Protein AF-A0A3M1HPZ6-F1 (afdb_monomer)

pLDDT: mean 83.08, std 18.63, range [37.34, 98.75]

Radius of gyration: 25.99 Å; Cα contacts (8 Å, |Δi|>4): 173; chains: 1; bounding box: 56×33×82 Å

Mean predicted aligned error: 11.61 Å

Solvent-accessible surface area (backbone atoms only — not comparable to full-atom values): 10057 Å² total; per-residue (Å²): 142,88,90,84,85,82,89,88,86,82,86,82,88,79,90,77,95,67,90,70,79,78,70,87,71,73,78,76,68,73,87,73,67,82,88,73,80,71,95,75,44,72,68,53,51,27,50,51,26,41,52,47,10,52,51,23,40,50,50,14,62,76,48,51,81,83,61,67,83,94,57,86,74,53,81,93,73,46,47,65,33,74,80,38,71,24,40,54,24,40,51,46,13,31,53,28,25,48,51,16,46,56,45,44,54,66,74,42,40,67,55,58,73,69,50,74,70,75,84,28,42,67,45,40,22,52,52,28,37,44,51,10,30,49,22,36,45,51,16,63,72,41,48,43,70,32,53,79,52,84,45,87,59,18,67,59,29,38,50,50,10,53,53,29,35,55,51,13,49,62,48,75,101

Secondary structure (DSSP, 8-state):
--------------------------------------S--HHHHHHHHHHHHHHHHHHHHHTPPPP-TT----GGGPPBSSSSHHHHHHHHHHHHHHHHHHHHHHHTHHHHHHSSSTT-HHHHHHHHHHHHHHHHHHHHHH--SBTTS--TTHHHHHHHHHHHHHHHHHHH-

Sequence (173 aa):
MKRWGAWALAAMLGLGTTAWAADDASLSLPDEGEFHESWFTANKLHMYLGLGSLLAGAIAGATAPEAPEGVAVPPSQRKSATNTTHHYAAKAAVGLGAAAVLTGLVLHWDDLVNGEGLLDPDRMHAILGTLATVGFALTLSKGPKRIGDPSNGHSTLGFLGGALMLGAIAYEW

Structure (mmCIF, N/CA/C/O backbone):
data_AF-A0A3M1HPZ6-F1
#
_entry.id   AF-A0A3M1HPZ6-F1
#
loop_
_atom_site.group_PDB
_atom_site.id
_atom_site.type_symbol
_atom_site.label_atom_id
_atom_site.label_alt_id
_atom_site.label_comp_id
_atom_site.label_asym_id
_atom_site.label_entity_id
_atom_site.label_seq_id
_atom_site.pdbx_PDB_ins_code
_atom_site.Cartn_x
_atom_site.Cartn_y
_atom_site.Cartn_z
_atom_site.occupancy
_atom_site.B_iso_or_equiv
_atom_site.auth_seq_id
_atom_site.auth_comp_id
_atom_site.auth_asym_id
_atom_site.auth_atom_id
_atom_site.pdbx_PDB_model_num
ATOM 1 N N . MET A 1 1 ? -22.342 21.561 10.102 1.00 45.66 1 MET A N 1
ATOM 2 C CA . MET A 1 1 ? -22.543 22.200 11.424 1.00 45.66 1 MET A CA 1
ATOM 3 C C . MET A 1 1 ? -23.930 21.844 11.944 1.00 45.66 1 MET A C 1
ATOM 5 O O . MET A 1 1 ? -24.894 22.331 11.368 1.00 45.66 1 MET A O 1
ATOM 9 N N . LYS A 1 2 ? -24.057 20.980 12.960 1.00 41.69 2 LYS A N 1
ATOM 10 C CA . LYS A 1 2 ? -25.307 20.769 13.723 1.00 41.69 2 LYS A CA 1
ATOM 11 C C . LYS A 1 2 ? -24.995 19.984 15.008 1.00 41.69 2 LYS A C 1
ATOM 13 O O . LYS A 1 2 ? -24.561 18.845 14.931 1.00 41.69 2 LYS A O 1
ATOM 18 N N . ARG A 1 3 ? -25.196 20.626 16.165 1.00 56.34 3 ARG A N 1
ATOM 19 C CA . ARG A 1 3 ? -25.199 20.047 17.521 1.00 56.34 3 ARG A CA 1
ATOM 20 C C . ARG A 1 3 ? -26.643 20.038 18.018 1.00 56.34 3 ARG A C 1
ATOM 22 O O . ARG A 1 3 ? -27.123 21.135 18.237 1.00 56.34 3 ARG A O 1
ATOM 29 N N . TRP A 1 4 ? -27.286 18.888 18.213 1.00 45.03 4 TRP A N 1
ATOM 30 C CA . TRP A 1 4 ? -28.486 18.653 19.053 1.00 45.03 4 TRP A CA 1
ATOM 31 C C . TRP A 1 4 ? -28.578 17.120 19.214 1.00 45.03 4 TRP A C 1
ATOM 33 O O . TRP A 1 4 ? -28.366 16.429 18.228 1.00 45.03 4 TRP A O 1
ATOM 43 N N . GLY A 1 5 ? -28.845 16.486 20.349 1.00 38.62 5 GLY A N 1
ATOM 44 C CA . GLY A 1 5 ? -29.244 16.924 21.676 1.00 38.62 5 GLY A CA 1
ATOM 45 C C . GLY A 1 5 ? -29.100 15.734 22.634 1.00 38.62 5 GLY A C 1
ATOM 46 O O . GLY A 1 5 ? -28.962 14.587 22.216 1.00 38.62 5 GLY A O 1
ATOM 47 N N . ALA A 1 6 ? -29.055 16.046 23.918 1.00 42.34 6 ALA A N 1
ATOM 48 C CA . ALA A 1 6 ? -28.691 15.136 24.983 1.00 42.34 6 ALA A CA 1
ATOM 49 C C . ALA A 1 6 ? -29.912 14.436 25.620 1.00 42.34 6 ALA A C 1
ATOM 51 O O . ALA A 1 6 ? -31.006 14.992 25.614 1.00 42.34 6 ALA A O 1
ATOM 52 N N . TRP A 1 7 ? -29.642 13.268 26.218 1.00 44.84 7 TRP A N 1
ATOM 53 C CA . TRP A 1 7 ? -30.358 12.570 27.303 1.00 44.84 7 TRP A CA 1
ATOM 54 C C . TRP A 1 7 ? -31.832 12.165 27.126 1.00 44.84 7 TRP A C 1
ATOM 56 O O . TRP A 1 7 ? -32.723 13.005 27.155 1.00 44.84 7 TRP A O 1
ATOM 66 N N . ALA A 1 8 ? -32.084 10.847 27.162 1.00 37.75 8 ALA A N 1
ATOM 67 C CA . ALA A 1 8 ? -33.092 10.226 28.035 1.00 37.75 8 ALA A CA 1
ATOM 68 C C . ALA A 1 8 ? -33.030 8.687 27.955 1.00 37.75 8 ALA A C 1
ATOM 70 O O . ALA A 1 8 ? -33.457 8.110 26.962 1.00 37.75 8 ALA A O 1
ATOM 71 N N . LEU A 1 9 ? -32.602 8.018 29.030 1.00 38.81 9 LEU A N 1
ATOM 72 C CA . LEU A 1 9 ? -33.395 6.918 29.589 1.00 38.81 9 LEU A CA 1
ATOM 73 C C . LEU A 1 9 ? -33.013 6.697 31.055 1.00 38.81 9 LEU A C 1
ATOM 75 O O . LEU A 1 9 ? -31.933 6.212 31.386 1.00 38.81 9 LEU A O 1
ATOM 79 N N . ALA A 1 10 ? -33.919 7.116 31.931 1.00 42.50 10 ALA A N 1
ATOM 80 C CA . ALA A 1 10 ? -33.846 6.889 33.358 1.00 42.50 10 ALA A CA 1
ATOM 81 C C . ALA A 1 10 ? -34.334 5.473 33.701 1.00 42.50 10 ALA A C 1
ATOM 83 O O . ALA A 1 10 ? -35.378 5.035 33.225 1.00 42.50 10 ALA A O 1
ATOM 84 N N . ALA A 1 11 ? -33.548 4.816 34.551 1.00 37.34 11 ALA A N 1
ATOM 85 C CA . ALA A 1 11 ? -33.938 4.041 35.726 1.00 37.34 11 ALA A CA 1
ATOM 86 C C . ALA A 1 11 ? -35.283 3.287 35.719 1.00 37.34 11 ALA A C 1
ATOM 88 O O . ALA A 1 11 ? -36.361 3.877 35.765 1.00 37.34 11 ALA A O 1
ATOM 89 N N . MET A 1 12 ? -35.195 1.970 35.915 1.00 39.69 12 MET A N 1
ATOM 90 C CA . MET A 1 12 ? -36.203 1.220 36.660 1.00 39.69 12 MET A CA 1
ATOM 91 C C . MET A 1 12 ? -35.536 0.385 37.752 1.00 39.69 12 MET A C 1
ATOM 93 O O . MET A 1 12 ? -34.482 -0.198 37.515 1.00 39.69 12 MET A O 1
ATOM 97 N N . LEU A 1 13 ? -36.234 0.304 38.896 1.00 42.84 13 LEU A N 1
ATOM 98 C CA . LEU A 1 13 ? -35.889 -0.343 40.176 1.00 42.84 13 LEU A CA 1
ATOM 99 C C . LEU A 1 13 ? -34.975 0.538 41.052 1.00 42.84 13 LEU A C 1
ATOM 101 O O . LEU A 1 13 ? -33.839 0.791 40.697 1.00 42.84 13 LEU A O 1
ATOM 105 N N . GLY A 1 14 ? -35.346 1.069 42.214 1.00 38.78 14 GLY A N 1
ATOM 106 C CA . GLY A 1 14 ? -36.501 0.908 43.088 1.00 38.78 14 GLY A CA 1
ATOM 107 C C . GLY A 1 14 ? -36.037 1.272 44.510 1.00 38.78 14 GLY A C 1
ATOM 108 O O . GLY A 1 14 ? -35.009 0.775 44.944 1.00 38.78 14 GLY A O 1
ATOM 109 N N . LEU A 1 15 ? -36.806 2.115 45.213 1.00 45.91 15 LEU A N 1
ATOM 110 C CA . LEU A 1 15 ? -36.783 2.333 46.673 1.00 45.91 15 LEU A CA 1
ATOM 111 C C . LEU A 1 15 ? -35.497 2.910 47.305 1.00 45.91 15 LEU A C 1
ATOM 113 O O . LEU A 1 15 ? -34.545 2.202 47.609 1.00 45.91 15 LEU A O 1
ATOM 117 N N . GLY A 1 16 ? -35.555 4.200 47.649 1.00 41.38 16 GLY A N 1
ATOM 118 C CA . GLY A 1 16 ? -34.583 4.840 48.535 1.00 41.38 16 GLY A CA 1
ATOM 119 C C . GLY A 1 16 ? -34.734 6.357 48.570 1.00 41.38 16 GLY A C 1
ATOM 120 O O . GLY A 1 16 ? -33.915 7.078 48.015 1.00 41.38 16 GLY A O 1
ATOM 121 N N . THR A 1 17 ? -35.797 6.867 49.193 1.00 51.38 17 THR A N 1
ATOM 122 C CA . THR A 1 17 ? -35.903 8.294 49.521 1.00 51.38 17 THR A CA 1
ATOM 123 C C . THR A 1 17 ? -34.967 8.617 50.682 1.00 51.38 17 THR A C 1
ATOM 125 O O . THR A 1 17 ? -35.369 8.591 51.843 1.00 51.38 17 THR A O 1
ATOM 128 N N . THR A 1 18 ? -33.725 8.957 50.370 1.00 48.91 18 THR A N 1
ATOM 129 C CA . THR A 1 18 ? -32.902 9.815 51.222 1.00 48.91 18 THR A CA 1
ATOM 130 C C . THR A 1 18 ? -32.342 10.904 50.331 1.00 48.91 18 THR A C 1
ATOM 132 O O . THR A 1 18 ? -31.489 10.645 49.486 1.00 48.91 18 THR A O 1
ATOM 135 N N . ALA A 1 19 ? -32.872 12.113 50.497 1.00 49.97 19 ALA A N 1
ATOM 136 C CA . ALA A 1 19 ? -32.271 13.325 49.977 1.00 49.97 19 ALA A CA 1
ATOM 137 C C . ALA A 1 19 ? -30.880 13.464 50.611 1.00 49.97 19 ALA A C 1
ATOM 139 O O . ALA A 1 19 ? -30.741 13.957 51.728 1.00 49.97 19 ALA A O 1
ATOM 140 N N . TRP A 1 20 ? -29.863 12.953 49.924 1.00 48.69 20 TRP A N 1
ATOM 141 C CA . TRP A 1 20 ? -28.491 13.352 50.165 1.00 48.69 20 TRP A CA 1
ATOM 142 C C . TRP A 1 20 ? -28.324 14.666 49.418 1.00 48.69 20 TRP A C 1
ATOM 144 O O . TRP A 1 20 ? -28.416 14.709 48.190 1.00 48.69 20 TRP A O 1
ATOM 154 N N . ALA A 1 21 ? -28.208 15.750 50.181 1.00 51.19 21 ALA A N 1
ATOM 155 C CA . ALA A 1 21 ? -27.738 17.015 49.661 1.00 51.19 21 ALA A CA 1
ATOM 156 C C . ALA A 1 21 ? -26.433 16.726 48.913 1.00 51.19 21 ALA A C 1
ATOM 158 O O . ALA A 1 21 ? -25.484 16.205 49.498 1.00 51.19 21 ALA A O 1
ATOM 159 N N . ALA A 1 22 ? -26.433 16.973 47.606 1.00 51.69 22 ALA A N 1
ATOM 160 C CA . ALA A 1 22 ? -25.208 17.027 46.840 1.00 51.69 22 ALA A CA 1
ATOM 161 C C . ALA A 1 22 ? -24.463 18.267 47.335 1.00 51.69 22 ALA A C 1
ATOM 163 O O . ALA A 1 22 ? -24.679 19.369 46.841 1.00 51.69 22 ALA A O 1
ATOM 164 N N . ASP A 1 23 ? -23.657 18.094 48.380 1.00 51.72 23 ASP A N 1
ATOM 165 C CA . ASP A 1 23 ? -22.506 18.956 48.564 1.00 51.72 23 ASP A CA 1
ATOM 166 C C . ASP A 1 23 ? -21.709 18.848 47.263 1.00 51.72 23 ASP A C 1
ATOM 168 O O . ASP A 1 23 ? -21.351 17.744 46.840 1.00 51.72 23 ASP A O 1
ATOM 172 N N . ASP A 1 24 ? -21.505 19.990 46.605 1.00 55.16 24 ASP A N 1
ATOM 173 C CA . ASP A 1 24 ? -20.666 20.175 45.422 1.00 55.16 24 ASP A CA 1
ATOM 174 C C . ASP A 1 24 ? -19.198 19.878 45.776 1.00 55.16 24 ASP A C 1
ATOM 176 O O . ASP A 1 24 ? -18.320 20.742 45.747 1.00 55.16 24 ASP A O 1
ATOM 180 N N . ALA A 1 25 ? -18.914 18.630 46.139 1.00 55.78 25 ALA A N 1
ATOM 181 C CA . ALA A 1 25 ? -17.581 18.083 46.148 1.00 55.78 25 ALA A CA 1
ATOM 182 C C . ALA A 1 25 ? -17.169 17.962 44.682 1.00 55.78 25 ALA A C 1
ATOM 184 O O . ALA A 1 25 ? -17.355 16.928 44.038 1.00 55.78 25 ALA A O 1
ATOM 185 N N . SER A 1 26 ? -16.633 19.055 44.137 1.00 61.81 26 SER A N 1
ATOM 186 C CA . SER A 1 26 ? -15.781 18.980 42.965 1.00 61.81 26 SER A CA 1
ATOM 187 C C . SER A 1 26 ? -14.698 17.954 43.287 1.00 61.81 26 SER A C 1
ATOM 189 O O . SER A 1 26 ? -13.808 18.177 44.105 1.00 61.81 26 SER A O 1
ATOM 191 N N . LEU A 1 27 ? -14.837 16.767 42.699 1.00 56.78 27 LEU A N 1
ATOM 192 C CA . LEU A 1 27 ? -13.793 15.759 42.675 1.00 56.78 27 LEU A CA 1
ATOM 193 C C . LEU A 1 27 ? -12.584 16.435 42.032 1.00 56.78 27 LEU A C 1
ATOM 195 O O . LEU A 1 27 ? -12.522 16.584 40.812 1.00 56.78 27 LEU A O 1
ATOM 199 N N . SER A 1 28 ? -11.654 16.908 42.862 1.00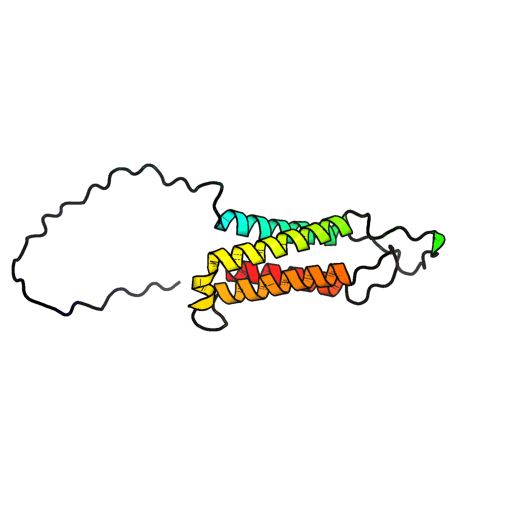 64.25 28 SER A N 1
ATOM 200 C CA . SER A 1 28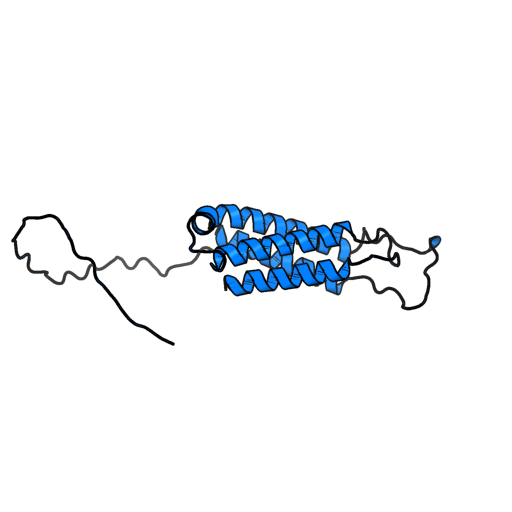 ? -10.333 17.306 42.414 1.00 64.25 28 SER A CA 1
ATOM 201 C C . SER A 1 28 ? -9.648 16.020 41.979 1.00 64.25 28 SER A C 1
ATOM 203 O O . SER A 1 28 ? -9.024 15.328 42.788 1.00 64.25 28 SER A O 1
ATOM 205 N N . LEU A 1 29 ? -9.855 15.649 40.715 1.00 68.75 29 LEU A N 1
ATOM 206 C CA . LEU A 1 29 ? -9.013 14.655 40.079 1.00 68.75 29 LEU A CA 1
ATOM 207 C C . LEU A 1 29 ? -7.575 15.163 40.248 1.00 68.75 29 LEU A C 1
ATOM 209 O O . LEU A 1 29 ? -7.343 16.366 40.066 1.00 68.75 29 LEU A O 1
ATOM 213 N N . PRO A 1 30 ? -6.637 14.308 40.685 1.00 66.56 30 PRO A N 1
ATOM 214 C CA . PRO A 1 30 ? -5.226 14.653 40.655 1.00 66.56 30 PRO A CA 1
ATOM 215 C C . PRO A 1 30 ? -4.901 15.255 39.287 1.00 66.56 30 PRO A C 1
ATOM 217 O O . PRO A 1 30 ? -5.498 14.848 38.293 1.00 66.56 30 PRO A O 1
ATOM 220 N N . ASP A 1 31 ? -3.999 16.232 39.236 1.00 68.44 31 ASP A N 1
ATOM 221 C CA . ASP A 1 31 ? -3.434 16.711 37.974 1.00 68.44 31 ASP A CA 1
ATOM 222 C C . ASP A 1 31 ? -2.651 15.542 37.359 1.00 68.44 31 ASP A C 1
ATOM 224 O O . ASP A 1 31 ? -1.463 15.338 37.619 1.00 68.44 31 ASP A O 1
ATOM 228 N N . GLU A 1 32 ? -3.378 14.652 36.683 1.00 65.31 32 GLU A N 1
ATOM 229 C CA . GLU A 1 32 ? -2.837 13.548 35.915 1.00 65.31 32 GLU A CA 1
ATOM 230 C C . GLU A 1 32 ? -2.122 14.240 34.767 1.00 65.31 32 GLU A C 1
ATOM 232 O O . GLU A 1 32 ? -2.776 14.730 33.848 1.00 65.31 32 GLU A O 1
ATOM 237 N N . GLY A 1 33 ? -0.807 14.429 34.931 1.00 69.75 33 GLY A N 1
ATOM 238 C CA . GLY A 1 33 ? -0.001 15.309 34.088 1.00 69.75 33 GLY A CA 1
ATOM 239 C C . GLY A 1 33 ? -0.316 15.161 32.601 1.00 69.75 33 GLY A C 1
ATOM 240 O O . GLY A 1 33 ? -0.718 14.086 32.162 1.00 69.75 33 GLY A O 1
ATOM 241 N N . GLU A 1 34 ? -0.144 16.258 31.854 1.00 80.00 34 GLU A N 1
ATOM 242 C CA . GLU A 1 34 ? -0.515 16.401 30.439 1.00 80.00 34 GLU A CA 1
ATOM 243 C C . GLU A 1 34 ? -0.480 15.071 29.669 1.00 80.00 34 GLU A C 1
ATOM 245 O O . GLU A 1 34 ? 0.551 14.399 29.598 1.00 80.00 34 GLU A O 1
ATOM 250 N N . PHE A 1 35 ? -1.618 14.667 29.095 1.00 83.12 35 PHE A N 1
ATOM 251 C CA . PHE A 1 35 ? -1.699 13.436 28.313 1.00 83.12 35 PHE A CA 1
ATOM 252 C C . PHE A 1 35 ? -0.647 13.451 27.194 1.00 83.12 35 PHE A C 1
ATOM 254 O O . PHE A 1 35 ? -0.743 14.213 26.230 1.00 83.12 35 PHE A O 1
ATOM 261 N N . HIS A 1 36 ? 0.347 12.572 27.308 1.00 80.12 36 HIS A N 1
ATOM 262 C CA . HIS A 1 36 ? 1.336 12.338 26.267 1.00 80.12 36 HIS A CA 1
ATOM 263 C C . HIS A 1 36 ? 0.960 11.073 25.503 1.00 80.12 36 HIS A C 1
ATOM 265 O O . HIS A 1 36 ? 1.082 9.956 26.009 1.00 80.12 36 HIS A O 1
ATOM 271 N N . GLU A 1 37 ? 0.518 11.235 24.259 1.00 83.31 37 GLU A N 1
ATOM 272 C CA . GLU A 1 37 ? 0.248 10.087 23.404 1.00 83.31 37 GLU A CA 1
ATOM 273 C C . GLU A 1 37 ? 1.551 9.320 23.120 1.00 83.31 37 GLU A C 1
ATOM 275 O O . GLU A 1 37 ? 2.561 9.901 22.710 1.00 83.31 37 GLU A O 1
ATOM 280 N N . SER A 1 38 ? 1.536 7.995 23.284 1.00 89.38 38 SER A N 1
ATOM 281 C CA . SER A 1 38 ? 2.690 7.172 22.919 1.00 89.38 38 SER A CA 1
ATOM 282 C C . SER A 1 38 ? 2.993 7.309 21.426 1.00 89.38 38 SER A C 1
ATOM 284 O O . SER A 1 38 ? 2.125 7.129 20.571 1.00 89.38 38 SER A O 1
ATOM 286 N N . TRP A 1 39 ? 4.253 7.573 21.094 1.00 88.88 39 TRP A N 1
ATOM 287 C CA . TRP A 1 39 ? 4.808 7.533 19.740 1.00 88.88 39 TRP A CA 1
ATOM 288 C C . TRP A 1 39 ? 4.655 6.172 19.041 1.00 88.88 39 TRP A C 1
ATOM 290 O O . TRP A 1 39 ? 4.673 6.119 17.813 1.00 88.88 39 TRP A O 1
ATOM 300 N N . PHE A 1 40 ? 4.434 5.089 19.792 1.00 92.88 40 PHE A N 1
ATOM 301 C CA . PHE A 1 40 ? 4.152 3.765 19.245 1.00 92.88 40 PHE A CA 1
ATOM 302 C C . PHE A 1 40 ? 2.915 3.150 19.907 1.00 92.88 40 PHE A C 1
ATOM 304 O O . PHE A 1 40 ? 2.889 2.902 21.114 1.00 92.88 40 PHE A O 1
ATOM 311 N N . THR A 1 41 ? 1.890 2.902 19.095 1.00 94.75 41 THR A N 1
ATOM 312 C CA . THR A 1 41 ? 0.659 2.186 19.451 1.00 94.75 41 THR A CA 1
ATOM 313 C C . THR A 1 41 ? 0.303 1.236 18.310 1.00 94.75 41 THR A C 1
ATOM 315 O O . THR A 1 41 ? 0.821 1.375 17.198 1.00 94.75 41 THR A O 1
ATOM 318 N N . ALA A 1 42 ? -0.581 0.270 18.553 1.00 93.69 42 ALA A N 1
ATOM 319 C CA . ALA A 1 42 ? -0.999 -0.656 17.503 1.00 93.69 42 ALA A CA 1
ATOM 320 C C . ALA A 1 42 ? -1.700 0.069 16.333 1.00 93.69 42 ALA A C 1
ATOM 322 O O . ALA A 1 42 ? -1.395 -0.210 15.173 1.00 93.69 42 ALA A O 1
ATOM 323 N N . ASN A 1 43 ? -2.523 1.082 16.627 1.00 92.38 43 ASN A N 1
ATOM 324 C CA . ASN A 1 43 ? -3.164 1.915 15.602 1.00 92.38 43 ASN A CA 1
ATOM 325 C C . ASN A 1 43 ? -2.129 2.709 14.792 1.00 92.38 43 ASN A C 1
ATOM 327 O O . ASN A 1 43 ? -2.207 2.762 13.566 1.00 92.38 43 ASN A O 1
ATOM 331 N N . LYS A 1 44 ? -1.090 3.253 15.446 1.00 95.19 44 LYS A N 1
ATOM 332 C CA . LYS A 1 44 ? 0.017 3.919 14.738 1.00 95.19 44 LYS A CA 1
ATOM 333 C C . LYS A 1 44 ? 0.797 2.952 13.854 1.00 95.19 44 LYS A C 1
ATOM 335 O O . LYS A 1 44 ? 1.154 3.319 12.740 1.00 95.19 44 LYS A O 1
ATOM 340 N N . LEU A 1 45 ? 1.025 1.715 14.302 1.00 96.44 45 LEU A N 1
ATOM 341 C CA . LEU A 1 45 ? 1.648 0.685 13.470 1.00 96.44 45 LEU A CA 1
ATOM 342 C C . LEU A 1 45 ? 0.813 0.412 12.209 1.00 96.44 45 LEU A C 1
ATOM 344 O O . LEU A 1 45 ? 1.370 0.435 11.114 1.00 96.44 45 LEU A O 1
ATOM 348 N N . HIS A 1 46 ? -0.500 0.197 12.342 1.00 96.81 46 HIS A N 1
ATOM 349 C CA . HIS A 1 46 ? -1.404 0.029 11.198 1.00 96.81 46 HIS A CA 1
ATOM 350 C C . HIS A 1 46 ? -1.323 1.218 10.226 1.00 96.81 46 HIS A C 1
ATOM 352 O O . HIS A 1 46 ? -1.056 1.030 9.036 1.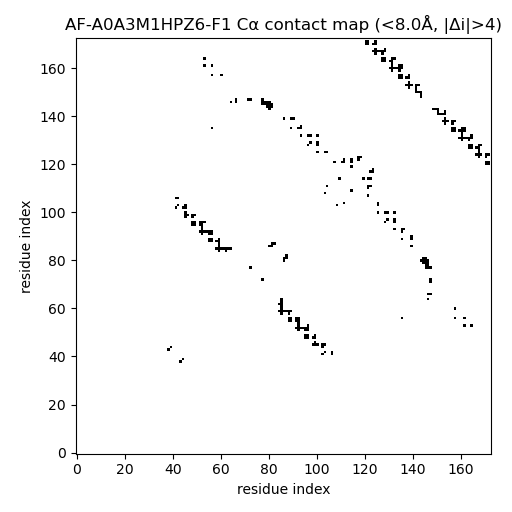00 96.81 46 HIS A O 1
ATOM 358 N N . MET A 1 47 ? -1.432 2.443 10.749 1.00 95.62 47 MET A N 1
ATOM 359 C CA . MET A 1 47 ? -1.329 3.674 9.965 1.00 95.62 47 MET A CA 1
ATOM 360 C C . MET A 1 47 ? 0.010 3.779 9.218 1.00 95.62 47 MET A C 1
ATOM 362 O O . MET A 1 47 ? 0.033 4.063 8.021 1.00 95.62 47 MET A O 1
ATOM 366 N N . TYR A 1 48 ? 1.139 3.523 9.886 1.00 97.31 48 TYR A N 1
ATOM 367 C CA . TYR A 1 48 ? 2.461 3.590 9.257 1.00 97.31 48 TYR A CA 1
ATOM 368 C C . TYR A 1 48 ? 2.660 2.520 8.184 1.00 97.31 48 TYR A C 1
ATOM 370 O O . TYR A 1 48 ? 3.283 2.801 7.160 1.00 97.31 48 TYR A O 1
ATOM 378 N N . LEU A 1 49 ? 2.112 1.317 8.372 1.00 98.19 49 LEU A N 1
ATOM 379 C CA . LEU A 1 49 ? 2.127 0.272 7.347 1.00 98.19 49 LEU A CA 1
ATOM 380 C C . LEU A 1 49 ? 1.308 0.697 6.117 1.00 98.19 49 LEU A C 1
ATOM 382 O O . LEU A 1 49 ? 1.792 0.573 4.990 1.00 98.19 49 LEU A O 1
ATOM 386 N N . GLY A 1 50 ? 0.112 1.259 6.320 1.00 97.38 50 GLY A N 1
ATOM 387 C CA . GLY A 1 50 ? -0.743 1.760 5.241 1.00 97.38 50 GLY A CA 1
ATOM 388 C C . GLY A 1 50 ? -0.102 2.912 4.458 1.00 97.38 50 GLY A C 1
ATOM 389 O O . GL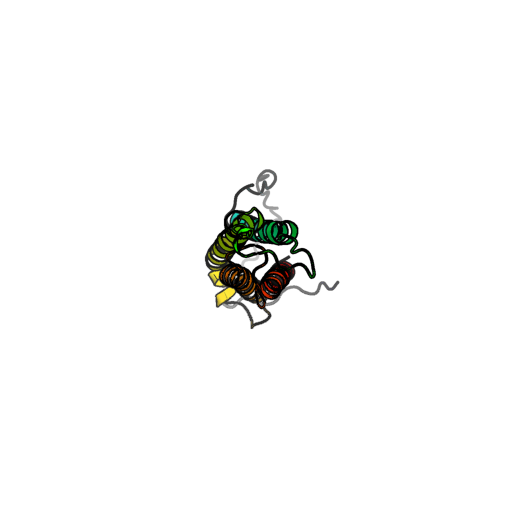Y A 1 50 ? 0.015 2.851 3.232 1.00 97.38 50 GLY A O 1
ATOM 390 N N . LEU A 1 51 ? 0.407 3.931 5.157 1.00 97.12 51 LEU A N 1
ATOM 391 C CA . LEU A 1 51 ? 1.108 5.060 4.533 1.00 97.12 51 LEU A CA 1
ATOM 392 C C . LEU A 1 51 ? 2.408 4.623 3.848 1.00 97.12 51 LEU A C 1
ATOM 394 O O . LEU A 1 51 ? 2.711 5.080 2.745 1.00 97.12 51 LEU A O 1
ATOM 398 N N . GLY A 1 52 ? 3.159 3.708 4.463 1.00 98.31 52 GLY A N 1
ATOM 399 C CA . GLY A 1 52 ? 4.361 3.127 3.873 1.00 98.31 52 GLY A CA 1
ATOM 400 C C . GLY A 1 52 ? 4.062 2.370 2.578 1.00 98.31 52 GLY A C 1
ATOM 401 O O . GLY A 1 52 ? 4.798 2.512 1.602 1.00 98.31 52 GLY A O 1
ATOM 402 N N . SER A 1 53 ? 2.956 1.622 2.536 1.00 98.50 53 SER A N 1
ATOM 403 C CA . SER A 1 53 ? 2.460 0.962 1.324 1.00 98.50 53 SER A CA 1
ATOM 404 C C . SER A 1 53 ? 2.155 1.965 0.212 1.00 98.50 53 SER A C 1
ATOM 406 O O . SER A 1 53 ? 2.651 1.816 -0.908 1.00 98.50 53 SER A O 1
ATOM 408 N N . LEU A 1 54 ? 1.397 3.020 0.527 1.00 97.44 54 LEU A N 1
ATOM 409 C CA . LEU A 1 54 ? 1.033 4.061 -0.433 1.00 97.44 54 LEU A CA 1
ATOM 410 C C . LEU A 1 54 ? 2.272 4.782 -0.981 1.00 97.44 54 LEU A C 1
ATOM 412 O O . LEU A 1 54 ? 2.402 4.948 -2.194 1.00 97.44 54 LEU A O 1
ATOM 416 N N . LEU A 1 55 ? 3.209 5.154 -0.105 1.00 98.38 55 LEU A N 1
ATOM 417 C CA . LEU A 1 55 ? 4.470 5.780 -0.495 1.00 98.38 55 LEU A CA 1
ATOM 418 C C . LEU A 1 55 ? 5.302 4.858 -1.394 1.00 98.38 55 LEU A C 1
ATOM 420 O O . LEU A 1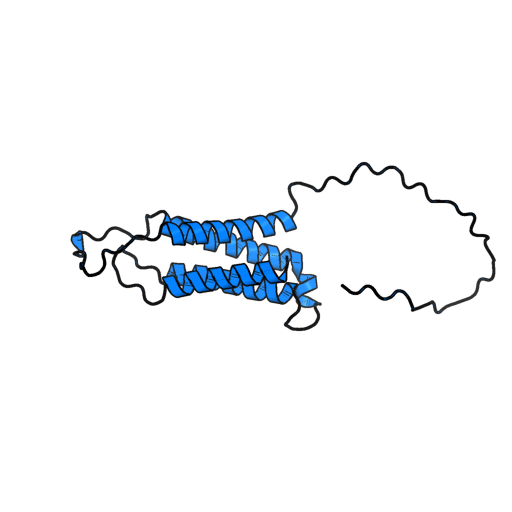 55 ? 5.799 5.292 -2.432 1.00 98.38 55 LEU A O 1
ATOM 424 N N . ALA A 1 56 ? 5.432 3.580 -1.036 1.00 98.56 56 ALA A N 1
ATOM 425 C CA . ALA A 1 56 ? 6.135 2.604 -1.860 1.00 98.56 56 ALA A CA 1
ATOM 426 C C . ALA A 1 56 ? 5.459 2.427 -3.232 1.00 98.56 56 ALA A C 1
ATOM 428 O O . ALA A 1 56 ? 6.149 2.358 -4.249 1.00 98.56 56 ALA A O 1
ATOM 429 N N . GLY A 1 57 ? 4.123 2.431 -3.286 1.00 97.94 57 GLY A N 1
ATOM 430 C CA . GLY A 1 57 ? 3.355 2.423 -4.531 1.00 97.94 57 GLY A CA 1
ATOM 431 C C . GLY A 1 57 ? 3.620 3.662 -5.392 1.00 97.94 57 GLY A C 1
ATOM 432 O O . GLY A 1 57 ? 3.847 3.540 -6.596 1.00 97.94 57 GLY A O 1
ATOM 433 N N . ALA A 1 58 ? 3.683 4.846 -4.778 1.00 97.69 58 ALA A N 1
ATOM 434 C CA . ALA A 1 58 ? 4.031 6.089 -5.464 1.00 97.69 58 ALA A CA 1
ATOM 435 C C . ALA A 1 58 ? 5.464 6.057 -6.023 1.00 97.69 58 ALA A C 1
ATOM 437 O O . ALA A 1 58 ? 5.680 6.409 -7.182 1.00 97.69 58 ALA A O 1
ATOM 438 N N . ILE A 1 59 ? 6.436 5.563 -5.245 1.00 98.12 59 ILE A N 1
ATOM 439 C CA . ILE A 1 59 ? 7.819 5.363 -5.706 1.00 98.12 59 ILE A CA 1
ATOM 440 C C . ILE A 1 59 ? 7.857 4.362 -6.865 1.00 98.12 59 ILE A C 1
ATOM 442 O O . ILE A 1 59 ? 8.560 4.593 -7.849 1.00 98.12 59 ILE A O 1
ATOM 446 N N . ALA A 1 60 ? 7.095 3.267 -6.792 1.00 96.56 60 ALA A N 1
ATOM 447 C CA . ALA A 1 60 ? 7.006 2.299 -7.880 1.00 96.56 60 ALA A CA 1
ATOM 448 C C . ALA A 1 60 ? 6.484 2.959 -9.164 1.00 96.56 60 ALA A C 1
ATOM 450 O O . ALA A 1 60 ? 7.088 2.791 -10.221 1.00 96.56 60 ALA A O 1
ATOM 451 N N . GLY A 1 61 ? 5.421 3.762 -9.072 1.00 94.50 61 GLY A N 1
ATOM 452 C CA . GLY A 1 61 ? 4.898 4.533 -10.201 1.00 94.50 61 GLY A CA 1
ATOM 453 C C . GLY A 1 61 ? 5.926 5.510 -10.779 1.00 94.50 61 GLY A C 1
ATOM 454 O O . GLY A 1 61 ? 6.173 5.497 -11.981 1.00 94.50 61 GLY A O 1
ATOM 455 N N . ALA A 1 62 ? 6.582 6.299 -9.926 1.00 95.94 62 ALA A N 1
ATOM 456 C CA . ALA A 1 62 ? 7.558 7.312 -10.337 1.00 95.94 62 ALA A CA 1
ATOM 457 C C . ALA A 1 62 ? 8.857 6.729 -10.918 1.00 95.94 62 ALA A C 1
ATOM 459 O O . ALA A 1 62 ? 9.555 7.399 -11.672 1.00 95.94 62 ALA A O 1
ATOM 460 N N . THR A 1 63 ? 9.201 5.491 -10.561 1.00 94.69 63 THR A N 1
ATOM 461 C CA . THR A 1 63 ? 10.411 4.806 -11.046 1.00 94.69 63 THR A CA 1
ATOM 462 C C . THR A 1 63 ? 10.120 3.796 -12.152 1.00 94.69 63 THR A C 1
ATOM 464 O O . THR A 1 63 ? 11.013 3.032 -12.532 1.00 94.69 63 THR A O 1
ATOM 467 N N . ALA A 1 64 ? 8.885 3.774 -12.669 1.00 89.88 64 ALA A N 1
ATOM 468 C CA . ALA A 1 64 ? 8.513 2.929 -13.790 1.00 89.88 64 ALA A CA 1
ATOM 469 C C . ALA A 1 64 ? 9.427 3.221 -14.994 1.00 89.88 64 ALA A C 1
ATOM 471 O O . ALA A 1 64 ? 9.619 4.383 -15.353 1.00 89.88 64 ALA A O 1
ATOM 472 N N . PRO A 1 65 ? 10.029 2.190 -15.609 1.00 82.62 65 PRO A N 1
ATOM 473 C CA . PRO A 1 65 ? 10.927 2.400 -16.729 1.00 82.62 65 PRO A CA 1
ATOM 474 C C . PRO A 1 65 ? 10.150 2.934 -17.933 1.00 82.62 65 PRO A C 1
ATOM 476 O O . PRO A 1 65 ? 9.161 2.336 -18.357 1.00 82.62 65 PRO A O 1
ATOM 479 N N . GLU A 1 66 ? 10.638 4.025 -18.514 1.00 73.44 66 GLU A N 1
ATOM 480 C CA . GLU A 1 66 ? 10.144 4.524 -19.792 1.00 73.44 66 GLU A CA 1
ATOM 481 C C . GLU A 1 66 ? 10.517 3.525 -20.896 1.00 73.44 66 GLU A C 1
ATOM 483 O O . GLU A 1 66 ? 11.681 3.139 -21.052 1.00 73.44 66 GLU A O 1
ATOM 488 N N . ALA A 1 67 ? 9.528 3.072 -21.663 1.00 63.16 67 ALA A N 1
ATOM 489 C CA . ALA A 1 67 ? 9.797 2.417 -22.934 1.00 63.16 67 ALA A CA 1
ATOM 490 C C . ALA A 1 67 ? 9.898 3.517 -24.001 1.00 63.16 67 ALA A C 1
ATOM 492 O O . ALA A 1 67 ? 8.983 4.336 -24.076 1.00 63.16 67 ALA A O 1
ATOM 493 N N . PRO A 1 68 ? 10.955 3.555 -24.834 1.00 58.03 68 PRO A N 1
ATOM 494 C CA . PRO A 1 68 ? 10.986 4.462 -25.972 1.00 58.03 68 PRO A CA 1
ATOM 495 C C . PRO A 1 68 ? 9.788 4.147 -26.870 1.00 58.03 68 PRO A C 1
ATOM 497 O O . PRO A 1 68 ? 9.691 3.045 -27.421 1.00 58.03 68 PRO A O 1
ATOM 500 N N . GLU A 1 69 ? 8.846 5.081 -26.979 1.00 52.66 69 GLU A N 1
ATOM 501 C CA . GLU A 1 69 ? 7.677 4.907 -27.835 1.00 52.66 69 GLU A CA 1
ATOM 502 C C . GLU A 1 69 ? 8.129 4.627 -29.277 1.00 52.66 69 GLU A C 1
ATOM 504 O O . GLU A 1 69 ? 8.988 5.311 -29.832 1.00 52.66 69 GLU A O 1
ATOM 509 N N . GLY A 1 70 ? 7.582 3.572 -29.885 1.00 54.28 70 GLY A N 1
ATOM 510 C CA . GLY A 1 70 ? 7.818 3.249 -31.295 1.00 54.28 70 GLY A CA 1
ATOM 511 C C . GLY A 1 70 ? 9.144 2.556 -31.639 1.00 54.28 70 GLY A C 1
ATOM 512 O O . GLY A 1 70 ? 9.330 2.206 -32.803 1.00 54.28 70 GLY A O 1
ATOM 513 N N . VAL A 1 71 ? 10.041 2.282 -30.679 1.00 59.25 71 VAL A N 1
ATOM 514 C CA . VAL A 1 71 ? 11.291 1.541 -30.947 1.00 59.25 71 VAL A CA 1
ATOM 515 C C . VAL A 1 71 ? 11.253 0.167 -30.285 1.00 59.25 71 VAL A C 1
ATOM 517 O O . VAL A 1 71 ? 11.391 0.022 -29.072 1.00 59.25 71 VAL A O 1
ATOM 520 N N . ALA A 1 72 ? 11.099 -0.879 -31.098 1.00 65.56 72 ALA A N 1
ATOM 521 C CA . ALA A 1 72 ? 11.198 -2.251 -30.621 1.00 65.56 72 ALA A CA 1
ATOM 522 C C . ALA A 1 72 ? 12.629 -2.535 -30.132 1.00 65.56 72 ALA A C 1
ATOM 524 O O . ALA A 1 72 ? 13.552 -2.677 -30.933 1.00 65.56 72 ALA A O 1
ATOM 525 N N . VAL A 1 73 ? 12.819 -2.651 -28.813 1.00 71.12 73 VAL A N 1
ATOM 526 C CA . VAL A 1 73 ? 14.107 -3.070 -28.244 1.00 71.12 73 VAL A CA 1
ATOM 527 C C . VAL A 1 73 ? 14.344 -4.545 -28.604 1.00 71.12 73 VAL A C 1
ATOM 529 O O . VAL A 1 73 ? 13.511 -5.400 -28.246 1.00 71.12 73 VAL A O 1
ATOM 532 N N . PRO A 1 74 ? 15.458 -4.879 -29.289 1.00 76.38 74 PRO A N 1
ATOM 533 C CA . PRO A 1 74 ? 15.799 -6.257 -29.619 1.00 76.38 74 PRO A CA 1
ATOM 534 C C . PRO A 1 74 ? 15.812 -7.134 -28.360 1.00 76.38 74 PRO A C 1
ATOM 536 O O . PRO A 1 74 ? 16.304 -6.680 -27.324 1.00 76.38 74 PRO A O 1
ATOM 539 N N . PRO A 1 75 ? 15.340 -8.397 -28.408 1.00 75.94 75 PRO A N 1
ATOM 540 C CA . PRO A 1 75 ? 15.327 -9.278 -27.237 1.00 75.94 75 PRO A CA 1
ATOM 541 C C . PRO A 1 75 ? 16.681 -9.403 -26.521 1.00 75.94 75 PRO A C 1
ATOM 543 O O . PRO A 1 75 ? 16.706 -9.534 -25.300 1.00 75.94 75 PRO A O 1
ATOM 546 N N . SER A 1 76 ? 17.793 -9.313 -27.258 1.00 76.75 76 SER A N 1
ATOM 547 C CA . SER A 1 76 ? 19.166 -9.355 -26.731 1.00 76.75 76 SER A CA 1
ATOM 548 C C . SER A 1 76 ? 19.571 -8.124 -25.911 1.00 76.75 76 SER A C 1
ATOM 550 O O . SER A 1 76 ? 20.528 -8.198 -25.148 1.00 76.75 76 SER A O 1
ATOM 552 N N . GLN A 1 77 ? 18.856 -7.006 -26.049 1.00 76.56 77 GLN A N 1
ATOM 553 C CA . GLN A 1 77 ? 19.128 -5.747 -25.349 1.00 76.56 77 GLN A CA 1
ATOM 554 C C . GLN A 1 77 ? 18.124 -5.464 -24.220 1.00 76.56 77 GLN A C 1
ATOM 556 O O . GLN A 1 77 ? 18.261 -4.474 -23.499 1.00 76.56 77 GLN A O 1
ATOM 561 N N . ARG A 1 78 ? 17.115 -6.326 -24.034 1.00 81.25 78 ARG A N 1
ATOM 562 C CA . ARG A 1 78 ? 16.115 -6.156 -22.975 1.00 81.25 78 ARG A CA 1
ATOM 563 C C . ARG A 1 78 ? 16.728 -6.457 -21.612 1.00 81.25 78 ARG A C 1
ATOM 565 O O . ARG A 1 78 ? 17.225 -7.553 -21.360 1.00 81.25 78 ARG A O 1
ATOM 572 N N . LYS A 1 79 ? 16.650 -5.481 -20.710 1.00 85.56 79 LYS A N 1
ATOM 573 C CA . LYS A 1 79 ? 17.090 -5.620 -19.318 1.00 85.56 79 LYS A CA 1
ATOM 574 C C . LYS A 1 79 ? 16.007 -6.294 -18.478 1.00 85.56 79 LYS A C 1
ATOM 576 O O . LYS A 1 79 ? 14.822 -6.241 -18.812 1.00 85.56 79 LYS A O 1
ATOM 581 N N . SER A 1 80 ? 16.415 -6.916 -17.375 1.00 88.12 80 SER A N 1
ATOM 582 C CA . SER A 1 80 ? 15.470 -7.466 -16.400 1.00 88.12 80 SER A CA 1
ATOM 583 C C . SER A 1 80 ? 14.594 -6.356 -15.820 1.00 88.12 80 SER A C 1
ATOM 585 O O . SER A 1 80 ? 15.109 -5.319 -15.407 1.00 88.12 80 SER A O 1
ATOM 587 N N . ALA A 1 81 ? 13.283 -6.590 -15.754 1.00 88.75 81 ALA A N 1
ATOM 588 C CA . ALA A 1 81 ? 12.363 -5.705 -15.046 1.00 88.75 81 ALA A CA 1
ATOM 589 C C . ALA A 1 81 ? 12.317 -6.008 -13.539 1.00 88.75 81 ALA A C 1
ATOM 591 O O . ALA A 1 81 ? 11.890 -5.163 -12.759 1.00 88.75 81 ALA A O 1
ATOM 592 N N . THR A 1 82 ? 12.794 -7.182 -13.108 1.00 90.44 82 THR A N 1
ATOM 593 C CA . THR A 1 82 ? 12.676 -7.656 -11.719 1.00 90.44 82 THR A CA 1
ATOM 594 C C . THR A 1 82 ? 13.826 -7.223 -10.812 1.00 90.44 82 THR A C 1
ATOM 596 O O . THR A 1 82 ? 13.782 -7.476 -9.615 1.00 90.44 82 THR A O 1
ATOM 599 N N . ASN A 1 83 ? 14.870 -6.593 -11.355 1.00 91.06 83 ASN A N 1
ATOM 600 C CA . ASN A 1 83 ? 15.975 -6.034 -10.573 1.00 91.06 83 ASN A CA 1
ATOM 601 C C . ASN A 1 83 ? 16.043 -4.516 -10.772 1.00 91.06 83 ASN A C 1
ATOM 603 O O . ASN A 1 83 ? 17.006 -3.984 -11.319 1.00 91.06 83 ASN A O 1
ATOM 607 N N . THR A 1 84 ? 14.955 -3.840 -10.410 1.00 92.94 84 THR A N 1
ATOM 608 C CA . THR A 1 84 ? 14.760 -2.399 -10.601 1.00 92.94 84 THR A CA 1
ATOM 609 C C . THR A 1 84 ? 14.140 -1.786 -9.349 1.00 92.94 84 THR A C 1
ATOM 611 O O . THR A 1 84 ? 13.444 -2.478 -8.601 1.00 92.94 84 THR A O 1
ATOM 614 N N . THR A 1 85 ? 14.345 -0.483 -9.131 1.00 96.38 85 THR A N 1
ATOM 615 C CA . THR A 1 85 ? 13.681 0.257 -8.043 1.00 96.38 85 THR A CA 1
ATOM 616 C C . THR A 1 85 ? 12.163 0.127 -8.132 1.00 96.38 85 THR A C 1
ATOM 618 O O . THR A 1 85 ? 11.530 -0.156 -7.120 1.00 96.38 85 THR A O 1
ATOM 621 N N . HIS A 1 86 ? 11.600 0.207 -9.343 1.00 95.38 86 HIS A N 1
ATOM 622 C CA . HIS A 1 86 ? 10.182 -0.033 -9.612 1.00 95.38 86 HIS A CA 1
ATOM 623 C C . HIS A 1 86 ? 9.696 -1.365 -9.027 1.00 95.38 86 HIS A C 1
ATOM 625 O O . HIS A 1 86 ? 8.717 -1.404 -8.283 1.00 95.38 86 HIS A O 1
ATOM 631 N N . HIS A 1 87 ? 10.408 -2.460 -9.311 1.00 95.50 87 HIS A N 1
ATOM 632 C CA . HIS A 1 87 ? 10.021 -3.787 -8.838 1.00 95.50 87 HIS A CA 1
ATOM 633 C C . HIS A 1 87 ? 10.130 -3.932 -7.318 1.00 95.50 87 HIS A C 1
ATOM 635 O O . HIS A 1 87 ? 9.226 -4.477 -6.683 1.00 95.50 87 HIS A O 1
ATOM 641 N N . TYR A 1 88 ? 11.218 -3.444 -6.716 1.00 97.50 88 TYR A N 1
ATOM 642 C CA . TYR A 1 88 ? 11.396 -3.530 -5.266 1.00 97.50 88 TYR A CA 1
ATOM 643 C C . TYR A 1 88 ? 10.396 -2.654 -4.508 1.00 97.50 88 TYR A C 1
ATOM 645 O O . TYR A 1 88 ? 9.823 -3.115 -3.523 1.00 97.50 88 TYR A O 1
ATOM 653 N N . ALA A 1 89 ? 10.123 -1.444 -4.997 1.00 98.12 89 ALA A N 1
ATOM 654 C CA . ALA A 1 89 ? 9.109 -0.562 -4.431 1.00 98.12 89 ALA A CA 1
ATOM 655 C C . ALA A 1 89 ? 7.703 -1.173 -4.550 1.00 98.12 89 ALA A C 1
ATOM 657 O O . ALA A 1 89 ? 6.961 -1.183 -3.573 1.00 98.12 89 ALA A O 1
ATOM 658 N N . ALA A 1 90 ? 7.363 -1.794 -5.687 1.00 97.31 90 ALA A N 1
ATOM 659 C CA . ALA A 1 90 ? 6.091 -2.500 -5.847 1.00 97.31 90 ALA A CA 1
ATOM 660 C C . ALA A 1 90 ? 5.953 -3.684 -4.871 1.00 97.31 90 ALA A C 1
ATOM 662 O O . ALA A 1 90 ? 4.901 -3.872 -4.263 1.00 97.31 90 ALA A O 1
ATOM 663 N N . LYS A 1 91 ? 7.022 -4.467 -4.662 1.00 98.31 91 LYS A N 1
ATOM 664 C CA . LYS A 1 91 ? 7.034 -5.539 -3.651 1.00 98.31 91 LYS A CA 1
ATOM 665 C C . LYS A 1 91 ? 6.861 -4.999 -2.235 1.00 98.31 91 LYS A C 1
ATOM 667 O O . LYS A 1 91 ? 6.126 -5.598 -1.455 1.00 98.31 91 LYS A O 1
ATOM 672 N N . ALA A 1 92 ? 7.521 -3.888 -1.915 1.00 98.56 92 ALA A N 1
ATOM 673 C CA . ALA A 1 92 ? 7.371 -3.227 -0.626 1.00 98.56 92 ALA A CA 1
ATOM 674 C C . ALA A 1 92 ? 5.932 -2.731 -0.420 1.00 98.56 92 ALA A C 1
ATOM 676 O O . ALA A 1 92 ? 5.369 -2.988 0.638 1.00 98.56 92 ALA A O 1
ATOM 677 N N . ALA A 1 93 ? 5.309 -2.129 -1.439 1.00 98.50 93 ALA A N 1
ATOM 678 C CA . ALA A 1 93 ? 3.911 -1.703 -1.393 1.00 98.50 93 ALA A CA 1
ATOM 679 C C . ALA A 1 93 ? 2.971 -2.872 -1.064 1.00 98.50 93 ALA A C 1
ATOM 681 O O . ALA A 1 93 ? 2.178 -2.793 -0.133 1.00 98.50 93 ALA A O 1
ATOM 682 N N . VAL A 1 94 ? 3.119 -4.006 -1.759 1.00 98.56 94 VAL A N 1
ATOM 683 C CA . VAL A 1 94 ? 2.317 -5.211 -1.487 1.00 98.56 94 VAL A CA 1
ATOM 684 C C . VAL A 1 94 ? 2.558 -5.744 -0.075 1.00 98.56 94 VAL A C 1
ATOM 686 O O . VAL A 1 94 ? 1.601 -6.054 0.628 1.00 98.56 94 VAL A O 1
ATOM 689 N N . GLY A 1 95 ? 3.819 -5.851 0.352 1.00 98.62 95 GLY A N 1
ATOM 690 C CA . GLY A 1 95 ? 4.161 -6.381 1.673 1.00 98.62 95 GLY A CA 1
ATOM 691 C C . GLY A 1 95 ? 3.629 -5.514 2.815 1.00 98.62 95 GLY A C 1
ATOM 692 O O . GLY A 1 95 ? 3.010 -6.031 3.743 1.00 98.62 95 GLY A O 1
ATOM 693 N N . LEU A 1 96 ? 3.826 -4.198 2.724 1.00 98.75 96 LEU A N 1
ATOM 694 C CA . LEU A 1 96 ? 3.342 -3.234 3.711 1.00 98.75 96 LEU A CA 1
ATOM 695 C C . LEU A 1 96 ? 1.813 -3.146 3.706 1.00 98.75 96 LEU A C 1
ATOM 697 O O . LEU A 1 96 ? 1.211 -3.139 4.773 1.00 98.75 96 LEU A O 1
ATOM 701 N N . GLY A 1 97 ? 1.181 -3.152 2.529 1.00 98.56 97 GLY A N 1
ATOM 702 C CA . GLY A 1 97 ? -0.276 -3.137 2.402 1.00 98.56 97 GLY A CA 1
ATOM 703 C C . GLY A 1 97 ? -0.912 -4.392 2.991 1.00 98.56 97 GLY A C 1
ATOM 704 O O . GLY A 1 97 ? -1.860 -4.296 3.762 1.00 98.56 97 GLY A O 1
ATOM 705 N N . ALA A 1 98 ? -0.341 -5.570 2.724 1.00 98.69 98 ALA A N 1
ATOM 706 C CA . ALA A 1 98 ? -0.807 -6.817 3.325 1.00 98.69 98 ALA A CA 1
ATOM 707 C C . ALA A 1 98 ? -0.656 -6.803 4.852 1.00 98.69 98 ALA A C 1
ATOM 709 O O . ALA A 1 98 ? -1.575 -7.204 5.561 1.00 98.69 98 ALA A O 1
ATOM 710 N N . ALA A 1 99 ? 0.470 -6.298 5.365 1.00 98.62 99 ALA A N 1
ATOM 711 C CA . ALA A 1 99 ? 0.661 -6.132 6.801 1.00 98.62 99 ALA A CA 1
ATOM 712 C C . ALA A 1 99 ? -0.358 -5.150 7.404 1.00 98.62 99 ALA A C 1
ATOM 714 O O . ALA A 1 99 ? -0.907 -5.444 8.459 1.00 98.62 99 ALA A O 1
ATOM 715 N N . ALA A 1 100 ? -0.654 -4.036 6.725 1.00 98.31 100 ALA A N 1
ATOM 716 C CA . ALA A 1 100 ? -1.670 -3.075 7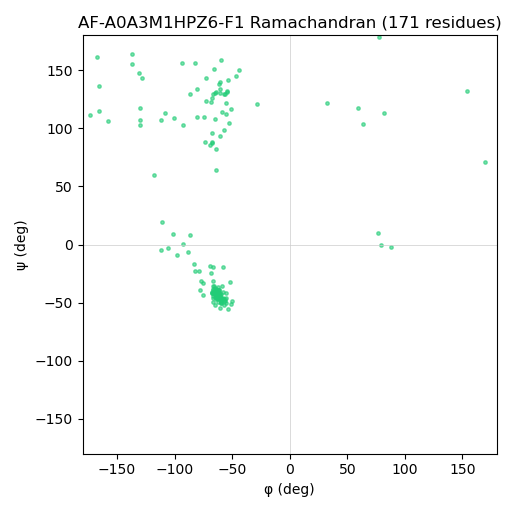.149 1.00 98.31 100 ALA A CA 1
ATOM 717 C C . ALA A 1 100 ? -3.071 -3.702 7.184 1.00 98.31 100 ALA A C 1
ATOM 719 O O . ALA A 1 100 ? -3.779 -3.547 8.171 1.00 98.31 100 ALA A O 1
ATOM 720 N N . VAL A 1 101 ? -3.457 -4.466 6.156 1.00 98.31 101 VAL A N 1
ATOM 721 C CA . VAL A 1 101 ? -4.740 -5.189 6.137 1.00 98.31 101 VAL A CA 1
ATOM 722 C C . VAL A 1 101 ? -4.835 -6.145 7.325 1.00 98.31 101 VAL A C 1
ATOM 724 O O . VAL A 1 101 ? -5.835 -6.143 8.033 1.00 98.31 101 VAL A O 1
ATOM 727 N N . LEU A 1 102 ? -3.788 -6.934 7.584 1.00 98.25 102 LEU A N 1
ATOM 728 C CA . LEU A 1 102 ? -3.787 -7.886 8.696 1.00 98.25 102 LEU A CA 1
ATOM 729 C C . LEU A 1 102 ? -3.866 -7.192 10.059 1.00 98.25 102 LEU A C 1
ATOM 731 O O . LEU A 1 102 ? -4.643 -7.623 10.907 1.00 98.25 102 LEU A O 1
ATOM 735 N N . THR A 1 103 ? -3.092 -6.127 10.283 1.00 97.69 103 THR A N 1
ATOM 736 C CA . THR A 1 103 ? -3.169 -5.381 11.546 1.00 97.69 103 THR A CA 1
ATOM 737 C C . THR A 1 103 ? -4.514 -4.682 11.700 1.00 97.69 103 THR A C 1
ATOM 739 O O . THR A 1 103 ? -5.075 -4.726 12.787 1.00 97.69 103 THR A O 1
ATOM 742 N N . GLY A 1 104 ? -5.075 -4.121 10.627 1.00 95.75 104 GLY A N 1
ATOM 743 C CA . GLY A 1 104 ? -6.387 -3.473 10.645 1.00 95.75 104 GLY A CA 1
ATOM 744 C C . GLY A 1 104 ? -7.509 -4.452 10.988 1.00 95.75 104 GLY A C 1
ATOM 745 O O . GLY A 1 104 ? -8.304 -4.183 11.880 1.00 95.75 104 GLY A O 1
ATOM 746 N N . LEU A 1 105 ? -7.514 -5.638 10.367 1.00 96.12 105 LEU A N 1
ATOM 747 C CA . LEU A 1 105 ? -8.489 -6.692 10.667 1.00 96.12 105 LEU A CA 1
ATOM 748 C C . LEU A 1 105 ? -8.449 -7.142 12.130 1.00 96.12 105 LEU A C 1
ATOM 750 O O . LEU A 1 105 ? -9.489 -7.477 12.682 1.00 96.12 105 LEU A O 1
ATOM 754 N N . VAL A 1 106 ? -7.263 -7.179 12.745 1.00 96.44 106 VAL A N 1
ATOM 755 C CA . VAL A 1 106 ? -7.114 -7.555 14.159 1.00 96.44 106 VAL A CA 1
ATOM 756 C C . VAL A 1 106 ? -7.558 -6.426 15.085 1.00 96.44 106 VAL A C 1
ATOM 758 O O . VAL A 1 106 ? -8.221 -6.693 16.081 1.00 96.44 106 VAL A O 1
ATOM 761 N N . LEU A 1 107 ? -7.183 -5.182 14.783 1.00 95.06 107 LEU A N 1
ATOM 762 C CA . LEU A 1 107 ? -7.428 -4.038 15.665 1.00 95.06 107 LEU A CA 1
ATOM 763 C C . LEU A 1 107 ? -8.871 -3.541 15.626 1.00 95.06 107 LEU A C 1
ATOM 765 O O . LEU A 1 107 ? -9.368 -3.093 16.651 1.00 95.06 107 LEU A O 1
ATOM 769 N N . HIS A 1 108 ? -9.531 -3.669 14.478 1.00 93.12 108 HIS A N 1
ATOM 770 C CA . HIS A 1 108 ? -10.889 -3.173 14.244 1.00 93.12 108 HIS A CA 1
ATOM 771 C C . HIS A 1 108 ? -11.906 -4.312 14.095 1.00 93.12 108 HIS A C 1
ATOM 773 O O . HIS A 1 108 ? -12.977 -4.130 13.526 1.00 93.12 108 HIS A O 1
ATOM 779 N N . TRP A 1 109 ? -11.580 -5.525 14.560 1.00 94.69 109 TRP A N 1
ATOM 780 C CA . TRP A 1 109 ? -12.442 -6.697 14.371 1.00 94.69 109 TRP A CA 1
ATOM 781 C C . TRP A 1 109 ? -13.863 -6.478 14.901 1.00 94.69 109 TRP A C 1
ATOM 783 O O . TRP A 1 109 ? -14.838 -6.787 14.214 1.00 94.69 109 TRP A O 1
ATOM 793 N N . ASP A 1 110 ? -13.975 -5.928 16.110 1.00 93.44 110 ASP A N 1
ATOM 794 C CA . ASP A 1 110 ? -15.266 -5.726 16.758 1.00 93.44 110 ASP A CA 1
ATOM 795 C C . ASP A 1 110 ? -16.111 -4.682 16.017 1.00 93.44 110 ASP A C 1
ATOM 797 O O . ASP A 1 110 ? -17.311 -4.902 15.842 1.00 93.44 110 ASP A O 1
ATOM 801 N N . ASP A 1 111 ? -15.499 -3.616 15.500 1.00 90.44 111 ASP A N 1
ATOM 802 C CA . ASP A 1 111 ? -16.184 -2.587 14.708 1.00 90.44 111 ASP A CA 1
ATOM 803 C C . ASP A 1 111 ? -16.652 -3.161 13.362 1.00 90.44 111 ASP A C 1
ATOM 805 O O . ASP A 1 111 ? -17.805 -3.004 12.958 1.00 90.44 111 ASP A O 1
ATOM 809 N N . LEU A 1 112 ? -15.811 -3.967 12.707 1.00 92.12 112 LEU A N 1
ATOM 810 C CA . LEU A 1 112 ? -16.158 -4.625 11.446 1.00 92.12 112 LEU A CA 1
ATOM 811 C C . LEU A 1 112 ? -17.338 -5.594 11.595 1.00 92.12 112 LEU A C 1
ATOM 813 O O . LEU A 1 112 ? -18.219 -5.642 10.725 1.00 92.12 112 LEU A O 1
ATOM 817 N N . VAL A 1 113 ? -17.377 -6.370 12.680 1.00 92.25 113 VAL A N 1
ATOM 818 C CA . VAL A 1 113 ? -18.438 -7.359 12.921 1.00 92.25 113 VAL A CA 1
ATOM 819 C C . VAL A 1 113 ? -19.720 -6.697 13.424 1.00 92.25 113 VAL A C 1
ATOM 821 O O . VAL A 1 113 ? -20.802 -7.073 12.969 1.00 92.25 113 VAL A O 1
ATOM 824 N N . ASN A 1 114 ? -19.619 -5.691 14.293 1.00 92.81 114 ASN A N 1
ATOM 825 C CA . ASN A 1 114 ? -20.779 -5.094 14.960 1.00 92.81 114 ASN A CA 1
ATOM 826 C C . ASN A 1 114 ? -21.293 -3.800 14.307 1.00 92.81 114 ASN A C 1
ATOM 828 O O . ASN A 1 114 ? -22.379 -3.350 14.664 1.00 92.81 114 ASN A O 1
ATOM 832 N N . GLY A 1 115 ? -20.569 -3.225 13.342 1.00 84.19 115 GLY A N 1
ATOM 833 C CA . GLY A 1 115 ? -20.931 -1.969 12.680 1.00 84.19 115 GLY A CA 1
ATOM 834 C C . GLY A 1 115 ? -22.280 -1.991 11.950 1.00 84.19 115 GLY A C 1
ATOM 835 O O . GLY A 1 115 ? -22.806 -3.045 11.555 1.00 84.19 115 GLY A O 1
ATOM 836 N N . GLU A 1 116 ? -22.851 -0.810 11.713 1.00 85.00 116 GLU A N 1
ATOM 837 C CA . GLU A 1 116 ? -24.185 -0.660 11.123 1.00 85.00 116 GLU A CA 1
ATOM 838 C C . GLU A 1 116 ? -24.133 -0.508 9.592 1.00 85.00 116 GLU A C 1
ATOM 840 O O . GLU A 1 116 ? -23.884 0.558 9.037 1.00 85.00 116 GLU A O 1
ATOM 845 N N . GLY A 1 117 ? -24.453 -1.587 8.871 1.00 87.88 117 GLY A N 1
ATOM 846 C CA . GLY A 1 117 ? -24.609 -1.557 7.411 1.00 87.88 117 GLY A CA 1
ATOM 847 C C . GLY A 1 117 ? -23.301 -1.534 6.605 1.00 87.88 117 GLY A C 1
ATOM 848 O O . GLY A 1 117 ? -22.201 -1.596 7.139 1.00 87.88 117 GLY A O 1
ATOM 849 N N . LEU A 1 118 ? -23.423 -1.532 5.274 1.00 89.06 118 LEU A N 1
ATOM 850 C CA . LEU A 1 118 ? -22.271 -1.650 4.367 1.00 89.06 118 LEU A CA 1
ATOM 851 C C . LEU A 1 118 ? -21.451 -0.357 4.264 1.00 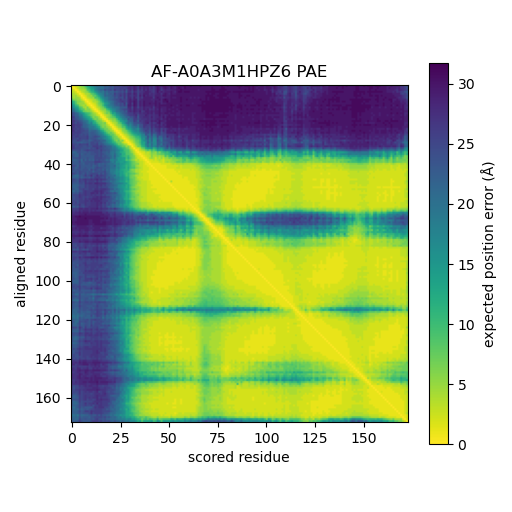89.06 118 LEU A C 1
ATOM 853 O O . LEU A 1 118 ? -20.250 -0.432 4.068 1.00 89.06 118 LEU A O 1
ATOM 857 N N . LEU A 1 119 ? -22.099 0.806 4.361 1.00 92.31 119 LEU A N 1
ATOM 858 C CA . LEU A 1 119 ? -21.461 2.120 4.189 1.00 92.31 119 LEU A CA 1
ATOM 859 C C . LEU A 1 119 ? -20.844 2.669 5.478 1.00 92.31 119 LEU A C 1
ATOM 861 O O . LEU A 1 119 ? -20.446 3.831 5.515 1.00 92.31 119 LEU A O 1
ATOM 865 N N . ASP A 1 120 ? -20.804 1.842 6.516 1.00 92.69 120 ASP A N 1
ATOM 866 C CA . ASP A 1 120 ? -20.071 2.124 7.734 1.00 92.69 120 ASP A CA 1
ATOM 867 C C . ASP A 1 120 ? -18.592 2.443 7.406 1.00 92.69 120 ASP A C 1
ATOM 869 O O . ASP A 1 120 ? -17.987 1.714 6.603 1.00 92.69 120 ASP A O 1
ATOM 873 N N . PRO A 1 121 ? -18.028 3.540 7.947 1.00 92.62 121 PRO A N 1
ATOM 874 C CA . PRO A 1 121 ? -16.664 3.981 7.658 1.00 92.62 121 PRO A CA 1
ATOM 875 C C . PRO A 1 121 ? -15.603 2.886 7.809 1.00 92.62 121 PRO A C 1
ATOM 877 O O . PRO A 1 121 ? -14.866 2.643 6.849 1.00 92.62 121 PRO A O 1
ATOM 880 N N . ASP A 1 122 ? -15.607 2.147 8.923 1.00 92.19 122 ASP A N 1
ATOM 881 C CA . ASP A 1 122 ? -14.629 1.090 9.211 1.00 92.19 122 ASP A CA 1
ATOM 882 C C . ASP A 1 122 ? -14.709 -0.045 8.182 1.00 92.19 122 ASP A C 1
ATOM 884 O O . ASP A 1 122 ? -13.699 -0.538 7.661 1.00 92.19 122 ASP A O 1
ATOM 888 N N . ARG A 1 123 ? -15.931 -0.443 7.803 1.00 93.88 123 ARG A N 1
ATOM 889 C CA . ARG A 1 123 ? -16.143 -1.465 6.764 1.00 93.88 123 ARG A CA 1
ATOM 890 C C . ARG A 1 123 ? -15.689 -0.995 5.394 1.00 93.88 123 ARG A C 1
ATOM 892 O O . ARG A 1 123 ? -15.078 -1.775 4.657 1.00 93.88 123 ARG A O 1
ATOM 899 N N . MET A 1 124 ? -15.978 0.253 5.030 1.00 95.81 124 MET A N 1
ATOM 900 C CA . MET A 1 124 ? -15.523 0.819 3.760 1.00 95.81 124 MET A CA 1
ATOM 901 C C . MET A 1 124 ? -14.005 0.954 3.727 1.00 95.81 124 MET A C 1
ATOM 903 O O . MET A 1 124 ? -13.400 0.559 2.728 1.00 95.81 124 MET A O 1
ATOM 907 N N . HIS A 1 125 ? -13.381 1.396 4.818 1.00 96.38 125 HIS A N 1
ATOM 908 C CA . HIS A 1 125 ? -11.931 1.428 4.961 1.00 96.38 125 HIS A CA 1
ATOM 909 C C . HIS A 1 125 ? -11.325 0.034 4.758 1.00 96.38 125 HIS A C 1
ATOM 911 O O . HIS A 1 125 ? -10.458 -0.151 3.899 1.00 96.38 125 HIS A O 1
ATOM 917 N N . ALA A 1 126 ? -11.831 -0.979 5.467 1.00 96.31 126 ALA A N 1
ATOM 918 C CA . ALA A 1 126 ? -11.328 -2.345 5.362 1.00 96.31 126 ALA A CA 1
ATOM 919 C C . ALA A 1 126 ? -11.520 -2.944 3.959 1.00 96.31 126 ALA A C 1
ATOM 921 O O . ALA A 1 126 ? -10.593 -3.554 3.413 1.00 96.31 126 ALA A O 1
ATOM 922 N N . ILE A 1 127 ? -12.689 -2.756 3.336 1.00 96.88 127 ILE A N 1
ATOM 923 C CA . ILE A 1 127 ? -12.977 -3.263 1.986 1.00 96.88 127 ILE A CA 1
ATOM 924 C C . ILE A 1 127 ? -12.078 -2.578 0.956 1.00 96.88 127 ILE A C 1
ATOM 926 O O . ILE A 1 127 ? -11.401 -3.259 0.182 1.00 96.88 127 ILE A O 1
ATOM 930 N N . LEU A 1 128 ? -12.041 -1.245 0.943 1.00 97.81 128 LEU A N 1
ATOM 931 C CA . LEU A 1 128 ? -11.263 -0.481 -0.029 1.00 97.81 128 LEU A CA 1
ATOM 932 C C . LEU A 1 128 ? -9.760 -0.706 0.164 1.00 97.81 128 LEU A C 1
ATOM 934 O O . LEU A 1 128 ? -9.061 -0.936 -0.821 1.00 97.81 128 LEU A O 1
ATOM 938 N N . GLY A 1 129 ? -9.266 -0.736 1.405 1.00 97.69 129 GLY A N 1
ATOM 939 C CA . GLY A 1 129 ? -7.860 -0.999 1.723 1.00 97.69 129 GLY A CA 1
ATOM 940 C C . GLY A 1 129 ? -7.423 -2.418 1.342 1.00 97.69 129 GLY A C 1
ATOM 941 O O . GLY A 1 129 ? -6.328 -2.626 0.800 1.00 97.69 129 GLY A O 1
ATOM 942 N N . THR A 1 130 ? -8.310 -3.402 1.521 1.00 98.31 130 THR A N 1
ATOM 943 C CA . THR A 1 130 ? -8.074 -4.778 1.062 1.00 98.31 130 THR A CA 1
ATOM 944 C C . THR A 1 130 ? -8.042 -4.848 -0.462 1.00 98.31 130 THR A C 1
ATOM 946 O O . THR A 1 130 ? -7.092 -5.388 -1.033 1.00 98.31 130 THR A O 1
ATOM 949 N N . LEU A 1 131 ? -9.033 -4.266 -1.145 1.00 98.44 131 LEU A N 1
ATOM 950 C CA . LEU A 1 131 ? -9.084 -4.240 -2.610 1.00 98.44 131 LEU A CA 1
ATOM 951 C C . LEU A 1 131 ? -7.896 -3.481 -3.213 1.00 98.44 131 LEU A C 1
ATOM 953 O O . LEU A 1 131 ? -7.357 -3.908 -4.233 1.00 98.44 131 LEU A O 1
ATOM 957 N N . ALA A 1 132 ? -7.446 -2.407 -2.567 1.00 98.06 132 ALA A N 1
ATOM 958 C CA . ALA A 1 132 ? -6.249 -1.671 -2.943 1.00 98.06 132 ALA A CA 1
ATOM 959 C C . ALA A 1 132 ? -5.001 -2.559 -2.910 1.00 98.06 132 ALA A C 1
ATOM 961 O O . ALA A 1 132 ? -4.267 -2.656 -3.897 1.00 98.06 132 ALA A O 1
ATOM 962 N N . THR A 1 133 ? -4.803 -3.271 -1.797 1.00 98.38 133 THR A N 1
ATOM 963 C CA . THR A 1 133 ? -3.690 -4.212 -1.616 1.00 98.38 133 THR A CA 1
ATOM 964 C C . THR A 1 133 ? -3.747 -5.351 -2.635 1.00 98.38 133 THR A C 1
ATOM 966 O O . THR A 1 133 ? -2.726 -5.697 -3.235 1.00 98.38 133 THR A O 1
ATOM 969 N N . VAL A 1 134 ? -4.938 -5.894 -2.911 1.00 98.44 134 VAL A N 1
ATOM 970 C CA . VAL A 1 134 ? -5.142 -6.880 -3.985 1.00 98.44 134 VAL A CA 1
ATOM 971 C C . VAL A 1 134 ? -4.786 -6.279 -5.347 1.00 98.44 134 VAL A C 1
ATOM 973 O O . VAL A 1 134 ? -4.093 -6.924 -6.132 1.00 98.44 134 VAL A O 1
ATOM 976 N N . GLY A 1 135 ? -5.183 -5.036 -5.624 1.00 97.62 135 GLY A N 1
ATOM 977 C CA . GLY A 1 135 ? -4.811 -4.304 -6.835 1.00 97.62 135 GLY A CA 1
ATOM 978 C C . GLY A 1 135 ? -3.295 -4.213 -7.018 1.00 97.62 135 GLY A C 1
ATOM 979 O O . GLY A 1 135 ? -2.782 -4.551 -8.089 1.00 97.62 135 GLY A O 1
ATOM 980 N N . PHE A 1 136 ? -2.553 -3.859 -5.966 1.00 97.81 136 PHE A N 1
ATOM 981 C CA . PHE A 1 136 ? -1.086 -3.854 -5.987 1.00 97.81 136 PHE A CA 1
ATOM 982 C C . PHE A 1 136 ? -0.491 -5.252 -6.199 1.00 97.81 136 PHE A C 1
ATOM 984 O O . PHE A 1 136 ? 0.428 -5.414 -7.004 1.00 97.81 136 PHE A O 1
ATOM 991 N N . ALA A 1 137 ? -1.030 -6.284 -5.548 1.00 97.94 137 ALA A N 1
ATOM 992 C CA . ALA A 1 137 ? -0.561 -7.657 -5.733 1.00 97.94 137 ALA A CA 1
ATOM 993 C C . ALA A 1 137 ? -0.789 -8.149 -7.175 1.00 97.94 137 ALA A C 1
ATOM 995 O O . ALA A 1 137 ? 0.111 -8.721 -7.798 1.00 97.94 137 ALA A O 1
ATOM 996 N N . LEU A 1 138 ? -1.964 -7.868 -7.745 1.00 96.56 138 LEU A N 1
ATOM 997 C CA . LEU A 1 138 ? -2.286 -8.203 -9.131 1.00 96.56 138 LEU A CA 1
ATOM 998 C C . LEU A 1 138 ? -1.408 -7.426 -10.113 1.00 96.56 138 LEU A C 1
ATOM 1000 O O . LEU A 1 138 ? -0.934 -8.011 -11.089 1.00 96.56 138 LEU A O 1
ATOM 1004 N N . THR A 1 139 ? -1.132 -6.154 -9.828 1.00 94.56 139 THR A N 1
ATOM 1005 C CA . THR A 1 139 ? -0.168 -5.335 -10.576 1.00 94.56 139 THR A CA 1
ATOM 1006 C C . THR A 1 139 ? 1.176 -6.041 -10.638 1.00 94.56 139 THR A C 1
ATOM 1008 O O . THR A 1 139 ? 1.649 -6.355 -11.728 1.00 94.56 139 THR A O 1
ATOM 1011 N N . LEU A 1 140 ? 1.747 -6.401 -9.488 1.00 92.88 140 LEU A N 1
ATOM 1012 C CA . LEU A 1 140 ? 3.027 -7.101 -9.419 1.00 92.88 140 LEU A CA 1
ATOM 1013 C C . LEU A 1 140 ? 3.006 -8.435 -10.190 1.00 92.88 140 LEU A C 1
ATOM 1015 O O . LEU A 1 140 ? 3.958 -8.738 -10.907 1.00 92.88 140 LEU A O 1
ATOM 1019 N N . SER A 1 141 ? 1.912 -9.201 -10.102 1.00 93.88 141 SER A N 1
ATOM 1020 C CA . SER A 1 141 ? 1.766 -10.490 -10.800 1.00 93.88 141 SER A CA 1
ATOM 1021 C C . SER A 1 141 ? 1.711 -10.369 -12.329 1.00 93.88 141 SER A C 1
ATOM 1023 O O . SER A 1 141 ? 2.179 -11.261 -13.036 1.00 93.88 141 SER A O 1
ATOM 1025 N N . LYS A 1 142 ? 1.160 -9.261 -12.844 1.00 91.75 142 LYS A N 1
ATOM 1026 C CA . LYS A 1 142 ? 1.048 -8.973 -14.283 1.00 91.75 142 LYS A CA 1
ATOM 1027 C C . LYS A 1 142 ? 2.225 -8.167 -14.832 1.00 91.75 142 LYS A C 1
ATOM 1029 O O . LYS A 1 142 ? 2.234 -7.843 -16.019 1.00 91.75 142 LYS A O 1
ATOM 1034 N N . GLY A 1 143 ? 3.196 -7.825 -13.984 1.00 88.31 143 GLY A N 1
ATOM 1035 C CA . GLY A 1 143 ? 4.389 -7.098 -14.394 1.00 88.31 143 GLY A CA 1
ATOM 1036 C C . GLY A 1 143 ? 5.189 -7.878 -15.446 1.00 88.31 143 GLY A C 1
ATOM 1037 O O . GLY A 1 143 ? 5.329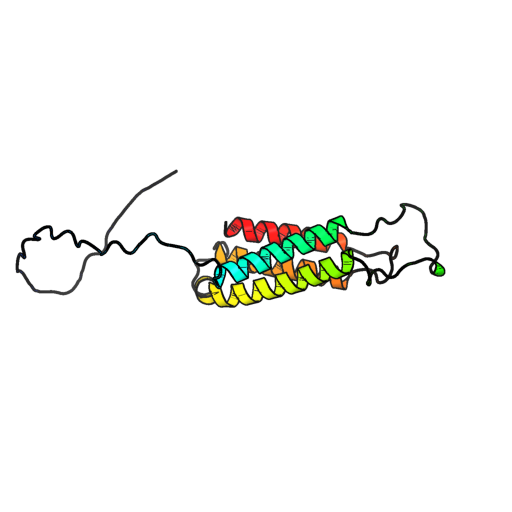 -9.101 -15.336 1.00 88.31 143 GLY A O 1
ATOM 1038 N N . PRO A 1 144 ? 5.731 -7.202 -16.471 1.00 88.44 144 PRO A N 1
ATOM 1039 C CA . PRO A 1 144 ? 6.579 -7.858 -17.453 1.00 88.44 144 PRO A CA 1
ATOM 1040 C C . PRO A 1 144 ? 7.876 -8.345 -16.794 1.00 88.44 144 PRO A C 1
ATOM 1042 O O . PRO A 1 144 ? 8.369 -7.749 -15.838 1.00 88.44 144 PRO A O 1
ATOM 1045 N N . LYS A 1 145 ? 8.476 -9.420 -17.320 1.00 88.44 145 LYS A N 1
ATOM 1046 C CA . LYS A 1 145 ? 9.767 -9.927 -16.809 1.00 88.44 145 LYS A CA 1
ATOM 1047 C C . LYS A 1 145 ? 10.954 -9.114 -17.323 1.00 88.44 145 LYS A C 1
ATOM 1049 O O . LYS A 1 145 ? 12.021 -9.119 -16.705 1.00 88.44 145 LYS A O 1
ATOM 1054 N N . ARG A 1 146 ? 10.787 -8.428 -18.453 1.00 87.25 146 ARG A N 1
ATOM 1055 C CA . ARG A 1 146 ? 11.818 -7.602 -19.079 1.00 87.25 146 ARG A CA 1
ATOM 1056 C C . ARG A 1 146 ? 11.266 -6.230 -19.427 1.00 87.25 146 ARG A C 1
ATOM 1058 O O . ARG A 1 146 ? 10.094 -6.083 -19.760 1.00 87.25 146 ARG A O 1
ATOM 1065 N N . ILE A 1 147 ? 12.134 -5.230 -19.360 1.00 85.44 147 ILE A N 1
ATOM 1066 C CA . ILE A 1 147 ? 11.792 -3.865 -19.754 1.00 85.44 147 ILE A CA 1
ATOM 1067 C C . ILE A 1 147 ? 11.497 -3.856 -21.260 1.00 85.44 147 ILE A C 1
ATOM 1069 O O . ILE A 1 147 ? 12.276 -4.399 -22.048 1.00 85.44 147 ILE A O 1
ATOM 1073 N N . GLY A 1 148 ? 10.367 -3.257 -21.639 1.00 77.88 148 G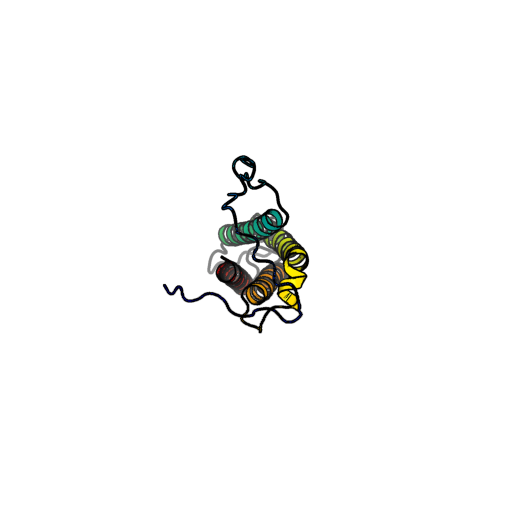LY A N 1
ATOM 1074 C CA . GLY A 1 148 ? 9.886 -3.193 -23.022 1.00 77.88 148 GLY A CA 1
ATOM 1075 C C . GLY A 1 148 ? 9.027 -4.381 -23.471 1.00 77.88 148 GLY A C 1
ATOM 1076 O O . GLY A 1 148 ? 8.547 -4.373 -24.603 1.00 77.88 148 GLY A O 1
ATOM 1077 N N . ASP A 1 149 ? 8.803 -5.392 -22.621 1.00 80.50 149 ASP A N 1
ATOM 1078 C CA . ASP A 1 149 ? 7.775 -6.400 -22.900 1.00 80.50 149 ASP A CA 1
ATOM 1079 C C . ASP A 1 149 ? 6.373 -5.790 -22.691 1.00 80.50 149 ASP A C 1
ATOM 1081 O O . ASP A 1 149 ? 6.176 -4.999 -21.762 1.00 80.50 149 ASP A O 1
ATOM 1085 N N . PRO A 1 150 ? 5.375 -6.164 -23.512 1.00 75.69 150 PRO A N 1
ATOM 1086 C CA . PRO A 1 150 ? 4.004 -5.719 -23.304 1.00 75.69 150 PRO A CA 1
ATOM 1087 C C . PRO A 1 150 ? 3.480 -6.221 -21.954 1.00 75.69 150 PRO A C 1
ATOM 1089 O O . PRO A 1 150 ? 3.683 -7.378 -21.583 1.00 75.69 150 PRO A O 1
ATOM 1092 N N . SER A 1 151 ? 2.764 -5.357 -21.234 1.00 77.06 151 SER A N 1
ATOM 1093 C CA . SER A 1 151 ? 2.073 -5.728 -19.998 1.00 77.06 151 SER A CA 1
ATOM 1094 C C . SER A 1 151 ? 0.624 -5.251 -20.043 1.00 77.06 151 SER A C 1
ATOM 1096 O O . SER A 1 151 ? 0.310 -4.071 -19.895 1.00 77.06 151 SER A O 1
ATOM 1098 N N . ASN A 1 152 ? -0.290 -6.185 -20.305 1.00 80.31 152 ASN A N 1
ATOM 1099 C CA . ASN A 1 152 ? -1.707 -5.862 -20.436 1.00 80.31 152 ASN A CA 1
ATOM 1100 C C . ASN A 1 152 ? -2.311 -5.577 -19.055 1.00 80.31 152 ASN A C 1
ATOM 1102 O O . ASN A 1 152 ? -2.493 -6.484 -18.238 1.00 80.31 152 ASN A O 1
ATOM 1106 N N . GLY A 1 153 ? -2.639 -4.308 -18.807 1.00 80.31 153 GLY A N 1
ATOM 1107 C CA . GLY A 1 153 ? -3.365 -3.860 -17.616 1.00 80.31 153 GLY A CA 1
ATOM 1108 C C . GLY A 1 153 ? -2.538 -3.777 -16.329 1.00 80.31 153 GLY A C 1
ATOM 1109 O O . GLY A 1 153 ? -3.125 -3.589 -15.269 1.00 80.31 153 GLY A O 1
ATOM 1110 N N . HIS A 1 154 ? -1.207 -3.902 -16.389 1.00 90.25 154 HIS A N 1
ATOM 1111 C CA . HIS A 1 154 ? -0.330 -3.757 -15.218 1.00 90.25 154 HIS A CA 1
ATOM 1112 C C . HIS A 1 154 ? -0.451 -2.357 -14.595 1.00 90.25 154 HIS A C 1
ATOM 1114 O O . HIS A 1 154 ? -0.802 -2.229 -13.426 1.00 90.25 154 HIS A O 1
ATOM 1120 N N . SER A 1 155 ? -0.250 -1.303 -15.392 1.00 90.12 155 SER A N 1
ATOM 1121 C CA . SER A 1 155 ? -0.348 0.085 -14.919 1.00 90.12 155 SER A CA 1
ATOM 1122 C C . SER A 1 155 ? -1.761 0.451 -14.458 1.00 90.12 155 SER A C 1
ATOM 1124 O O . SER A 1 155 ? -1.918 1.108 -13.433 1.00 90.12 155 SER A O 1
ATOM 1126 N N . THR A 1 156 ? -2.794 -0.023 -15.164 1.00 92.44 156 THR A N 1
ATOM 1127 C CA . THR A 1 156 ? -4.201 0.206 -14.799 1.00 92.44 156 THR A CA 1
ATOM 1128 C C . THR A 1 156 ? -4.537 -0.376 -13.430 1.00 92.44 156 THR A C 1
ATOM 1130 O O . THR A 1 156 ? -5.188 0.291 -12.632 1.00 92.44 156 THR A O 1
ATOM 1133 N N . LEU A 1 157 ? -4.078 -1.596 -13.133 1.00 95.19 157 LEU A N 1
ATOM 1134 C CA . LEU A 1 157 ? -4.283 -2.208 -11.819 1.00 95.19 157 LEU A CA 1
ATOM 1135 C C . LEU A 1 157 ? -3.517 -1.466 -10.721 1.00 95.19 157 LEU A C 1
ATOM 1137 O O . LEU A 1 157 ? -4.035 -1.336 -9.615 1.00 95.19 157 LEU A O 1
ATOM 1141 N N . GLY A 1 158 ? -2.325 -0.948 -11.032 1.00 94.19 158 GLY A N 1
ATOM 1142 C CA . GLY A 1 158 ? -1.520 -0.192 -10.073 1.00 94.19 158 GLY A CA 1
ATOM 1143 C C . GLY A 1 158 ? -2.198 1.122 -9.709 1.00 94.19 158 GLY A C 1
ATOM 1144 O O . GLY A 1 158 ? -2.343 1.445 -8.532 1.00 94.19 158 GLY A O 1
ATOM 1145 N N . PHE A 1 159 ? -2.693 1.834 -10.723 1.00 95.19 159 PHE A N 1
ATOM 1146 C CA . PHE A 1 159 ? -3.465 3.058 -10.543 1.00 95.19 159 PHE A CA 1
ATOM 1147 C C . PHE A 1 159 ? -4.767 2.807 -9.775 1.00 95.19 159 PHE A C 1
ATOM 1149 O O . PHE A 1 159 ? -5.058 3.525 -8.824 1.00 95.19 159 PHE A O 1
ATOM 1156 N N . LEU A 1 160 ? -5.523 1.765 -10.140 1.00 96.88 160 LEU A N 1
ATOM 1157 C CA . LEU A 1 160 ? -6.753 1.399 -9.438 1.00 96.88 160 LEU A CA 1
ATOM 1158 C C . LEU A 1 160 ? -6.478 1.046 -7.971 1.00 96.88 160 LEU A C 1
ATOM 1160 O O . LEU A 1 160 ? -7.198 1.510 -7.095 1.00 96.88 160 LEU A O 1
ATOM 1164 N N . GLY A 1 161 ? -5.419 0.276 -7.698 1.00 96.75 161 GLY A N 1
ATOM 1165 C CA . GLY A 1 161 ? -4.988 -0.033 -6.336 1.00 96.75 161 GLY A CA 1
ATOM 1166 C C . GLY A 1 161 ? -4.677 1.232 -5.533 1.00 96.75 161 GLY A C 1
ATOM 1167 O O . GLY A 1 161 ? -5.174 1.395 -4.423 1.00 96.75 161 GLY A O 1
ATOM 1168 N N . GLY A 1 162 ? -3.935 2.174 -6.123 1.00 96.88 162 GLY A N 1
ATOM 1169 C CA . GLY A 1 162 ? -3.638 3.464 -5.497 1.00 96.88 162 GLY A CA 1
ATOM 1170 C C . GLY A 1 162 ? -4.890 4.304 -5.231 1.00 96.88 162 GLY A C 1
ATOM 1171 O O . GLY A 1 162 ? -5.049 4.833 -4.135 1.00 96.88 162 GLY A O 1
ATOM 1172 N N . ALA A 1 163 ? -5.810 4.381 -6.195 1.00 97.75 163 ALA A N 1
ATOM 1173 C CA . ALA A 1 163 ? -7.068 5.110 -6.046 1.00 97.75 163 ALA A CA 1
ATOM 1174 C C . ALA A 1 163 ? -7.957 4.515 -4.941 1.00 97.75 163 ALA A C 1
ATOM 1176 O O . ALA A 1 163 ? -8.511 5.257 -4.133 1.00 97.75 163 ALA A O 1
ATOM 1177 N N . LEU A 1 164 ? -8.053 3.183 -4.866 1.00 98.06 164 LEU A N 1
ATOM 1178 C CA . LEU A 1 164 ? -8.775 2.490 -3.797 1.00 98.06 164 LEU A CA 1
ATOM 1179 C C . LEU A 1 164 ? -8.133 2.735 -2.427 1.00 98.06 164 LEU A C 1
ATOM 1181 O O . LEU A 1 164 ? -8.861 2.935 -1.461 1.00 98.06 164 LEU A O 1
ATOM 1185 N N . MET A 1 165 ? -6.797 2.776 -2.342 1.00 97.44 165 MET A N 1
ATOM 1186 C CA . MET A 1 165 ? -6.095 3.079 -1.088 1.00 97.44 165 MET A CA 1
ATOM 1187 C C . MET A 1 165 ? -6.415 4.496 -0.608 1.00 97.44 165 MET A C 1
ATOM 1189 O O . MET A 1 165 ? -6.737 4.695 0.557 1.00 97.44 165 MET A O 1
ATOM 1193 N N . LEU A 1 166 ? -6.370 5.482 -1.509 1.00 96.94 166 LEU A N 1
ATOM 1194 C CA . LEU A 1 166 ? -6.748 6.859 -1.184 1.00 96.94 166 LEU A CA 1
ATOM 1195 C C . LEU A 1 166 ? -8.215 6.953 -0.746 1.00 96.94 166 LEU A C 1
ATOM 1197 O O . LEU A 1 166 ? -8.520 7.669 0.202 1.00 96.94 166 LEU A O 1
ATOM 1201 N N . GLY A 1 167 ? -9.102 6.199 -1.402 1.00 96.62 167 GLY A N 1
ATOM 1202 C CA . GLY A 1 167 ? -10.496 6.067 -0.989 1.00 96.62 167 GLY A CA 1
ATOM 1203 C C . GLY A 1 167 ? -10.634 5.489 0.419 1.00 96.62 167 GLY A C 1
ATOM 1204 O O . GLY A 1 167 ? -11.360 6.055 1.223 1.00 96.62 167 GLY A O 1
ATOM 1205 N N . ALA A 1 168 ? -9.906 4.416 0.740 1.00 95.62 168 ALA A N 1
ATOM 1206 C CA . ALA A 1 168 ? -9.912 3.810 2.071 1.00 95.62 168 ALA A CA 1
ATOM 1207 C C . ALA A 1 168 ? -9.516 4.821 3.154 1.00 95.62 168 ALA A C 1
ATOM 1209 O O . ALA A 1 168 ? -10.222 4.971 4.146 1.00 95.62 168 ALA A O 1
ATOM 1210 N N . ILE A 1 169 ? -8.423 5.559 2.934 1.00 93.75 169 ILE A N 1
ATOM 1211 C CA . ILE A 1 169 ? -7.958 6.594 3.867 1.00 93.75 169 ILE A CA 1
ATOM 1212 C C . ILE A 1 169 ? -9.033 7.670 4.053 1.00 93.75 169 ILE A C 1
ATOM 1214 O O . ILE A 1 169 ? -9.305 8.055 5.180 1.00 93.75 169 ILE A O 1
ATOM 1218 N N . ALA A 1 170 ? -9.690 8.108 2.976 1.00 93.38 170 ALA A N 1
ATOM 1219 C CA . ALA A 1 170 ? -10.711 9.153 3.037 1.00 93.38 170 ALA A CA 1
ATOM 1220 C C . ALA A 1 170 ? -11.991 8.767 3.804 1.00 93.38 170 ALA A C 1
ATOM 1222 O O . ALA A 1 170 ? -12.745 9.662 4.171 1.00 93.38 170 ALA A O 1
ATOM 1223 N N . TYR A 1 171 ? -12.270 7.474 4.012 1.00 88.56 171 TYR A N 1
ATOM 1224 C CA . TYR A 1 171 ? -13.409 7.040 4.831 1.00 88.56 171 TYR A CA 1
ATOM 1225 C C . TYR A 1 171 ? -13.107 7.059 6.334 1.00 88.56 171 TYR A C 1
ATOM 1227 O O . TYR A 1 171 ? -14.045 7.181 7.108 1.00 88.56 171 TYR A O 1
ATOM 1235 N N . GLU A 1 172 ? -11.835 6.987 6.729 1.00 78.00 172 GLU A N 1
ATOM 1236 C CA . GLU A 1 172 ? -11.410 6.839 8.132 1.00 78.00 172 GLU A CA 1
ATOM 1237 C C . GLU A 1 172 ? -10.692 8.088 8.685 1.00 78.00 172 GLU A C 1
ATOM 1239 O O . GLU A 1 172 ? -10.324 8.135 9.855 1.00 78.00 172 GLU A O 1
ATOM 1244 N N . TRP A 1 173 ? -10.450 9.102 7.843 1.00 63.00 173 TRP A N 1
ATOM 1245 C CA . TRP A 1 173 ? -9.773 10.360 8.201 1.00 63.00 173 TRP A CA 1
ATOM 1246 C C . TRP A 1 173 ? -10.711 11.568 8.190 1.00 63.00 173 TRP A C 1
ATOM 1248 O O . TRP A 1 173 ? -11.497 11.713 7.225 1.00 63.00 173 TRP A O 1
#

Foldseek 3Di:
DDDDDDDDDDDDDDDDPDPDPPPPPPPPDDCPDDDDDDPDDLVVLLVCLLVLLLVLLVQLVVFQDDDDPPDQDPPVRWDFPCPGSNNVSLVSSLVSLVVSLVSLCVVCVCCCVVPDDCLQLSNLLNVLSVQLSVLSVVLSVQDDRTPRDDGPCSVVSSVSSSVSSVRSVVSVD